Protein AF-S3BIR9-F1 (afdb_monomer)

Nearest PDB structures (foldseek):
  7mbx-assembly1_R  TM=2.611E-01  e=3.785E+00  Homo sapiens
  8wst-assembly1_R  TM=2.523E-01  e=8.484E+00  Homo sapiens

Radius of gyration: 15.03 Å; Cα contacts (8 Å, |Δi|>4): 133; chains: 1; bounding box: 35×35×42 Å

Mean predicted aligned error: 7.65 Å

Foldseek 3Di:
DDKDWDDLVCLLLQLLLVLVVCLPPPVCCVQQVVVDPDSVVSSVLSSLVSSLVSLLCSVFNTKMFDDDPNHTNDIDRDHDPVRGDDDVVSSVVSPCVVCPVVVPSVVSVVVVVVVVVVVVVVPPD

Secondary structure (DSSP, 8-state):
-EEEEPPGGGHHHHHHHHHHHHTT-HHHHHHHGGG-SSHHHHHHHHHHHHHHHHHHHHHHSEEEEEEETTEEEEEEEE--TTT----HHHHHHTTGGGGGGGHHHHHHHHHHHHHHHHHHHHT--

Solvent-accessible surface area (backbone atoms only — not comparable to full-atom values): 7113 Å² total; per-residue (Å²): 122,50,76,47,74,50,51,84,86,44,25,63,62,53,11,46,55,53,29,70,72,45,63,82,32,64,72,53,44,70,74,49,46,89,78,41,96,45,69,70,61,43,50,54,48,46,28,54,50,36,27,18,52,43,42,34,25,50,74,62,42,40,29,40,33,34,32,47,95,94,37,78,80,46,78,48,81,47,68,45,88,87,81,35,82,83,46,76,66,44,34,49,77,38,52,40,70,79,44,56,92,43,47,71,63,51,52,53,52,52,50,52,52,51,50,52,55,52,52,60,62,70,64,77,117

Sequence (125 aa):
MNYRLASPADARKVATVLTDAFANYNMYRAVLNSFFTTDSKYIDYLNKLHYVQVMSNIRKGYCLIAEENDEIIAVAVMQSLRYTRITLWDYLRSGAFALWRYAKPTQYFFTLLRQEQRARQKTNF

Structure (mmCIF, N/CA/C/O backbone):
data_AF-S3BIR9-F1
#
_entry.id   AF-S3BIR9-F1
#
loop_
_atom_site.group_PDB
_atom_site.id
_atom_site.type_symbol
_atom_site.label_atom_id
_atom_site.label_alt_id
_atom_site.label_comp_id
_atom_site.label_asym_id
_atom_site.label_entity_id
_atom_site.label_seq_id
_atom_site.pdbx_PDB_ins_code
_atom_site.Cartn_x
_atom_site.Cartn_y
_atom_site.Cartn_z
_atom_site.occupancy
_atom_site.B_iso_or_equiv
_atom_site.auth_seq_id
_atom_site.auth_comp_id
_atom_site.auth_asym_id
_atom_site.auth_atom_id
_atom_site.pdbx_PDB_model_num
ATOM 1 N N . MET A 1 1 ? -11.152 -8.167 20.061 1.00 87.75 1 MET A N 1
ATOM 2 C CA . MET A 1 1 ? -10.812 -8.288 18.630 1.00 87.75 1 MET A CA 1
ATOM 3 C C . MET A 1 1 ? -12.078 -8.263 17.774 1.00 87.75 1 MET A C 1
ATOM 5 O O . MET A 1 1 ? -12.957 -9.094 17.977 1.00 87.75 1 MET A O 1
ATOM 9 N N . ASN A 1 2 ? -12.197 -7.283 16.878 1.00 93.62 2 ASN A N 1
ATOM 10 C CA . ASN A 1 2 ? -13.319 -7.081 15.955 1.00 93.62 2 ASN A CA 1
ATOM 11 C C . ASN A 1 2 ? -12.830 -7.203 14.502 1.00 93.62 2 ASN A C 1
ATOM 13 O O . ASN A 1 2 ? -11.692 -6.844 14.215 1.00 93.62 2 ASN A O 1
ATOM 17 N N . TYR A 1 3 ? -13.677 -7.675 13.587 1.00 94.94 3 TYR A N 1
ATOM 18 C CA . TYR A 1 3 ? -13.335 -7.815 12.170 1.00 94.94 3 TYR A CA 1
ATOM 19 C C . TYR A 1 3 ? -14.341 -7.070 11.305 1.00 94.94 3 TYR A C 1
ATOM 21 O O . TYR A 1 3 ? -15.550 -7.254 11.446 1.00 94.94 3 TYR A O 1
ATOM 29 N N . ARG A 1 4 ? -13.852 -6.252 10.372 1.00 94.56 4 ARG A N 1
ATOM 30 C CA . ARG A 1 4 ? -14.714 -5.494 9.456 1.00 94.56 4 ARG A CA 1
ATOM 31 C C . ARG A 1 4 ? -14.040 -5.227 8.120 1.00 94.56 4 ARG A C 1
ATOM 33 O O . ARG A 1 4 ? -12.830 -5.384 7.969 1.00 94.56 4 ARG A O 1
ATOM 40 N N . LEU A 1 5 ? -14.832 -4.794 7.143 1.00 94.25 5 LEU A N 1
ATOM 41 C CA . LEU A 1 5 ? -14.291 -4.218 5.916 1.00 94.25 5 LEU A CA 1
ATOM 42 C C . LEU A 1 5 ? -13.655 -2.855 6.219 1.00 94.25 5 LEU A C 1
ATOM 44 O O . LEU A 1 5 ? -14.193 -2.052 6.988 1.00 94.25 5 LEU A O 1
ATOM 48 N N . ALA A 1 6 ? -12.508 -2.601 5.599 1.00 94.25 6 ALA A N 1
ATOM 49 C CA . ALA A 1 6 ? -11.843 -1.313 5.648 1.00 94.25 6 ALA A CA 1
ATOM 50 C C . ALA A 1 6 ? -12.624 -0.275 4.840 1.00 94.25 6 ALA A C 1
ATOM 52 O O . ALA A 1 6 ? -13.092 -0.527 3.728 1.00 94.25 6 ALA A O 1
ATOM 53 N N . SER A 1 7 ? -12.701 0.923 5.396 1.00 93.62 7 SER A N 1
ATOM 54 C CA . SER A 1 7 ? -13.196 2.126 4.748 1.00 93.62 7 SER A CA 1
ATOM 55 C C . SER A 1 7 ? -12.024 2.955 4.205 1.00 93.62 7 SER A C 1
ATOM 57 O O . SER A 1 7 ? -10.883 2.779 4.639 1.00 93.62 7 SER A O 1
ATOM 59 N N . PRO A 1 8 ? -12.261 3.926 3.304 1.00 91.69 8 PRO A N 1
ATOM 60 C CA . PRO A 1 8 ? -11.205 4.826 2.839 1.00 91.69 8 PRO A CA 1
ATOM 61 C C . PRO A 1 8 ? -10.468 5.580 3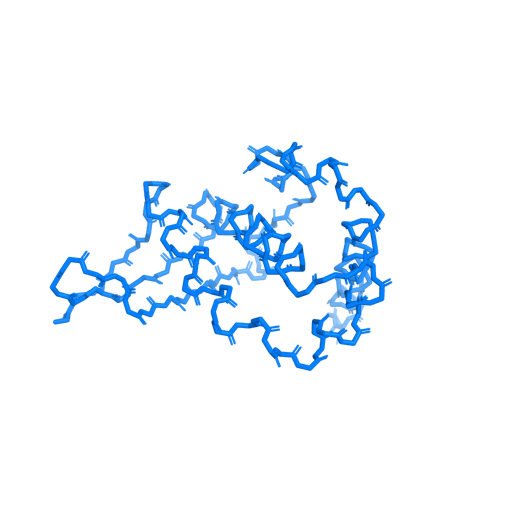.960 1.00 91.69 8 PRO A C 1
ATOM 63 O O . PRO A 1 8 ? -9.311 5.951 3.771 1.00 91.69 8 PRO A O 1
ATOM 66 N N . ALA A 1 9 ? -11.101 5.789 5.122 1.00 92.56 9 ALA A N 1
ATOM 67 C CA . ALA A 1 9 ? -10.467 6.423 6.278 1.00 92.56 9 ALA A CA 1
ATOM 68 C C . ALA A 1 9 ? -9.362 5.546 6.902 1.00 92.56 9 ALA A C 1
ATOM 70 O O . ALA A 1 9 ? -8.383 6.068 7.434 1.00 92.56 9 ALA A O 1
ATOM 71 N N . ASP A 1 10 ? -9.468 4.222 6.763 1.00 94.25 10 ASP A N 1
ATOM 72 C CA . ASP A 1 10 ? -8.512 3.256 7.312 1.00 94.25 10 ASP A CA 1
ATOM 73 C C . ASP A 1 10 ? -7.251 3.125 6.443 1.00 94.25 10 ASP A C 1
ATOM 75 O O . ASP A 1 10 ? -6.214 2.645 6.901 1.00 94.25 10 ASP A O 1
ATOM 79 N N . ALA A 1 11 ? -7.309 3.579 5.185 1.00 92.94 11 ALA A N 1
ATOM 80 C CA . ALA A 1 11 ? -6.321 3.261 4.157 1.00 92.94 11 ALA A CA 1
ATOM 81 C C . ALA A 1 11 ? -4.875 3.608 4.539 1.00 92.94 11 ALA A C 1
ATOM 83 O O . ALA A 1 11 ? -3.957 2.874 4.178 1.00 92.94 11 ALA A O 1
ATOM 84 N N . ARG A 1 12 ? -4.657 4.701 5.284 1.00 93.56 12 ARG A N 1
ATOM 85 C CA . ARG A 1 12 ? -3.313 5.076 5.756 1.00 93.56 12 ARG A CA 1
ATOM 86 C C . ARG A 1 12 ? -2.774 4.097 6.795 1.00 93.56 12 ARG A C 1
ATOM 88 O O . ARG A 1 12 ? -1.653 3.631 6.644 1.00 93.56 12 ARG A O 1
ATOM 95 N N . LYS A 1 13 ? -3.573 3.764 7.813 1.00 94.88 13 LYS A N 1
ATOM 96 C CA . LYS A 1 13 ? -3.180 2.809 8.861 1.00 94.88 13 LYS A CA 1
ATOM 97 C C . LYS A 1 13 ? -2.927 1.425 8.258 1.00 94.88 13 LYS A C 1
ATOM 99 O O . LYS A 1 13 ? -1.892 0.822 8.507 1.00 94.88 13 LYS A O 1
ATOM 104 N N . VAL A 1 14 ? -3.822 0.980 7.377 1.00 95.50 14 VAL A N 1
ATOM 105 C CA . VAL A 1 14 ? -3.693 -0.288 6.646 1.00 95.50 14 VAL A CA 1
ATOM 106 C C . VAL A 1 14 ? -2.411 -0.325 5.802 1.00 95.50 14 VAL A C 1
ATOM 108 O O . VAL A 1 14 ? -1.704 -1.330 5.803 1.00 95.50 14 VAL A O 1
ATOM 111 N N . ALA A 1 15 ? -2.074 0.766 5.106 1.00 94.88 15 ALA A N 1
ATOM 112 C CA . ALA A 1 15 ? -0.834 0.854 4.336 1.00 94.88 15 ALA A CA 1
ATOM 113 C C . ALA A 1 15 ? 0.415 0.738 5.216 1.00 94.88 15 ALA A C 1
ATOM 115 O O . ALA A 1 15 ? 1.374 0.081 4.812 1.00 94.88 15 ALA A O 1
ATOM 116 N N . THR A 1 16 ? 0.404 1.337 6.409 1.00 95.38 16 THR A N 1
ATOM 117 C CA . THR A 1 16 ? 1.492 1.200 7.386 1.00 95.38 16 THR A CA 1
ATOM 118 C C . THR A 1 16 ? 1.659 -0.248 7.825 1.00 95.38 16 THR A C 1
ATOM 120 O O . THR A 1 16 ? 2.736 -0.793 7.619 1.00 95.38 16 THR A O 1
ATOM 123 N N . VAL A 1 17 ? 0.585 -0.912 8.267 1.00 95.69 17 VAL A N 1
ATOM 124 C CA . VAL A 1 17 ? 0.629 -2.328 8.684 1.00 95.69 17 VAL A CA 1
ATOM 125 C C . VAL A 1 17 ? 1.187 -3.227 7.574 1.00 95.69 17 VAL A C 1
ATOM 127 O O . VAL A 1 17 ? 2.058 -4.061 7.815 1.00 95.69 17 VAL A O 1
ATOM 130 N N . LEU A 1 18 ? 0.743 -3.033 6.327 1.00 94.12 18 LEU A N 1
ATOM 131 C CA . LEU A 1 18 ? 1.286 -3.775 5.184 1.00 94.12 18 LEU A CA 1
ATOM 132 C C . LEU A 1 18 ? 2.760 -3.445 4.925 1.00 94.12 18 LEU A C 1
ATOM 134 O O . LEU A 1 18 ? 3.546 -4.321 4.577 1.00 94.12 18 LEU A O 1
ATOM 138 N N . THR A 1 19 ? 3.159 -2.187 5.074 1.00 94.50 19 THR A N 1
ATOM 139 C CA . THR A 1 19 ? 4.555 -1.786 4.869 1.00 94.50 19 THR A CA 1
ATOM 140 C C . THR A 1 19 ? 5.457 -2.426 5.899 1.00 94.50 19 THR A C 1
ATOM 142 O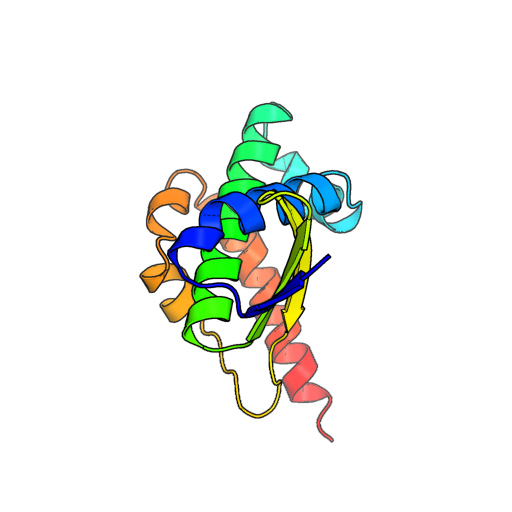 O . THR A 1 19 ? 6.474 -2.987 5.512 1.00 94.50 19 THR A O 1
ATOM 145 N N . ASP A 1 20 ? 5.061 -2.429 7.164 1.00 93.88 20 ASP A N 1
ATOM 146 C CA . ASP A 1 20 ? 5.847 -3.027 8.238 1.00 93.88 20 ASP A CA 1
ATOM 147 C C . ASP A 1 20 ? 5.989 -4.542 8.036 1.00 93.88 20 ASP A C 1
ATOM 149 O O . ASP A 1 20 ? 7.087 -5.087 8.158 1.00 93.88 20 ASP A O 1
ATOM 153 N N . ALA A 1 21 ? 4.915 -5.210 7.601 1.00 92.75 21 ALA A N 1
ATOM 154 C CA . ALA A 1 21 ? 4.936 -6.637 7.292 1.00 92.75 21 ALA A CA 1
ATOM 155 C C . ALA A 1 21 ? 5.835 -6.993 6.091 1.00 92.75 21 ALA A C 1
ATOM 157 O O . ALA A 1 21 ? 6.469 -8.049 6.081 1.00 92.75 21 ALA A O 1
ATOM 158 N N . PHE A 1 22 ? 5.899 -6.134 5.066 1.00 91.38 22 PHE A N 1
ATOM 159 C CA . PHE A 1 22 ? 6.560 -6.450 3.793 1.00 91.38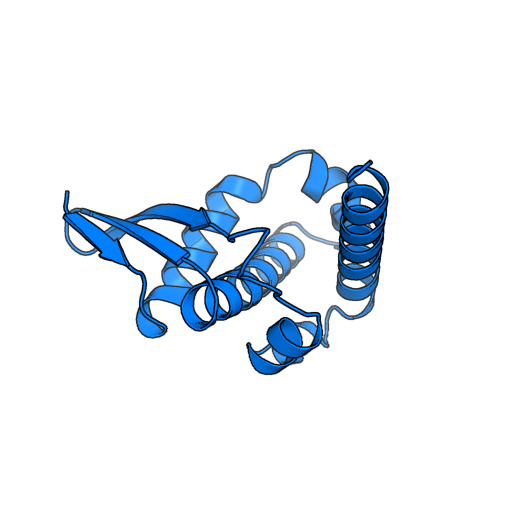 22 PHE A CA 1
ATOM 160 C C . PHE A 1 22 ? 7.859 -5.680 3.517 1.00 91.38 22 PHE A C 1
ATOM 162 O O . PHE A 1 22 ? 8.537 -5.984 2.532 1.00 91.38 22 PHE A O 1
ATOM 169 N N . ALA A 1 23 ? 8.264 -4.724 4.357 1.00 91.12 23 ALA A N 1
ATOM 170 C CA . ALA A 1 23 ? 9.467 -3.913 4.140 1.00 91.12 23 ALA A CA 1
ATOM 171 C C . ALA A 1 23 ? 10.724 -4.774 3.961 1.00 91.12 23 ALA A C 1
ATOM 173 O O . ALA A 1 23 ? 11.571 -4.477 3.116 1.00 91.12 23 ALA A O 1
ATOM 174 N N . ASN A 1 24 ? 10.817 -5.881 4.695 1.00 90.31 24 ASN A N 1
ATOM 175 C CA . ASN A 1 24 ? 11.957 -6.796 4.646 1.00 90.31 24 ASN A CA 1
ATOM 176 C C . ASN A 1 24 ? 11.697 -8.045 3.795 1.00 90.31 24 ASN A C 1
ATOM 178 O O . ASN A 1 24 ? 12.467 -8.999 3.846 1.00 90.31 24 ASN A O 1
ATOM 182 N N . TYR A 1 25 ? 10.634 -8.052 2.988 1.00 89.81 25 TYR A N 1
ATOM 183 C CA . TYR A 1 25 ? 10.347 -9.181 2.117 1.00 89.81 25 TYR A CA 1
ATOM 184 C C . TYR A 1 25 ? 11.368 -9.260 0.975 1.00 89.81 25 TYR A C 1
ATOM 186 O O . TYR A 1 25 ? 11.522 -8.317 0.191 1.00 89.81 25 TYR A O 1
ATOM 194 N N . ASN A 1 26 ? 12.055 -10.403 0.864 1.00 86.31 26 ASN A N 1
ATOM 195 C CA . ASN A 1 26 ? 13.198 -10.588 -0.039 1.00 86.31 26 ASN A CA 1
ATOM 196 C C . ASN A 1 26 ? 12.881 -10.235 -1.496 1.00 86.31 26 ASN A C 1
ATOM 198 O O . ASN A 1 26 ? 13.702 -9.612 -2.161 1.00 86.31 26 ASN A O 1
ATOM 202 N N . MET A 1 27 ? 11.684 -10.572 -1.984 1.00 83.12 27 MET A N 1
ATOM 203 C CA . MET A 1 27 ? 11.274 -10.249 -3.354 1.00 83.12 27 MET A CA 1
ATOM 204 C C . MET A 1 27 ? 11.238 -8.732 -3.602 1.00 83.12 27 MET A C 1
ATOM 206 O O . MET A 1 27 ? 11.736 -8.260 -4.621 1.00 83.12 27 MET A O 1
ATOM 210 N N . TYR A 1 28 ? 10.686 -7.951 -2.668 1.00 82.25 28 TYR A N 1
ATOM 211 C CA . TYR A 1 28 ? 10.632 -6.494 -2.802 1.00 82.25 28 TYR A CA 1
ATOM 212 C C . TYR A 1 28 ? 12.012 -5.869 -2.670 1.00 82.25 28 TYR A C 1
ATOM 214 O O . TYR A 1 28 ? 12.374 -5.031 -3.494 1.00 82.25 28 TYR A O 1
ATOM 222 N N . ARG A 1 29 ? 12.817 -6.325 -1.707 1.00 85.19 29 ARG A N 1
ATOM 223 C CA . ARG A 1 29 ? 14.201 -5.865 -1.558 1.00 85.19 29 ARG A CA 1
ATOM 224 C C . ARG A 1 29 ? 15.027 -6.171 -2.814 1.00 85.19 29 ARG A C 1
ATOM 226 O O . ARG A 1 29 ? 15.706 -5.282 -3.313 1.00 85.19 29 ARG A O 1
ATOM 233 N N . ALA A 1 30 ? 14.915 -7.364 -3.391 1.00 82.62 30 ALA A N 1
ATOM 234 C CA . ALA A 1 30 ? 15.652 -7.728 -4.601 1.00 82.62 30 ALA A CA 1
ATOM 235 C C . ALA A 1 30 ? 15.297 -6.843 -5.810 1.00 82.62 30 ALA A C 1
ATOM 237 O O . ALA A 1 30 ? 16.179 -6.467 -6.575 1.00 82.62 30 ALA A O 1
ATOM 238 N N . VAL A 1 31 ? 14.017 -6.493 -5.978 1.00 80.38 31 VAL A N 1
ATOM 239 C CA . VAL A 1 31 ? 13.541 -5.739 -7.152 1.00 80.38 31 VAL A CA 1
ATOM 240 C C . VAL A 1 31 ? 13.686 -4.227 -6.982 1.00 80.38 31 VAL A C 1
ATOM 242 O O . VAL A 1 31 ? 13.948 -3.518 -7.950 1.00 80.38 31 VAL A O 1
ATOM 245 N N . LEU A 1 32 ? 13.466 -3.709 -5.773 1.00 82.00 32 LEU A N 1
ATOM 246 C CA . LEU A 1 32 ? 13.289 -2.275 -5.548 1.00 82.00 32 LEU A CA 1
ATOM 247 C C . LEU A 1 32 ? 14.504 -1.607 -4.906 1.00 82.00 32 LEU A C 1
ATOM 249 O O . LEU A 1 32 ? 14.700 -0.414 -5.124 1.00 82.00 32 LEU A O 1
ATOM 253 N N . ASN A 1 33 ? 15.325 -2.330 -4.137 1.00 82.06 33 ASN A N 1
ATOM 254 C CA . ASN A 1 33 ? 16.355 -1.709 -3.298 1.00 82.06 33 ASN A CA 1
ATOM 255 C C . ASN A 1 33 ? 17.423 -0.965 -4.119 1.00 82.06 33 ASN A C 1
ATOM 257 O O . ASN A 1 33 ? 17.886 0.092 -3.707 1.00 82.06 33 ASN A O 1
ATOM 261 N N . SER A 1 34 ? 17.729 -1.428 -5.338 1.00 83.56 34 SER A N 1
ATOM 262 C CA . SER A 1 34 ? 18.667 -0.755 -6.253 1.00 83.56 34 SER A CA 1
ATOM 263 C C . SER A 1 34 ? 18.236 0.658 -6.674 1.00 83.56 34 SER A C 1
ATOM 265 O O . SER A 1 34 ? 19.047 1.414 -7.204 1.00 83.56 34 SER A O 1
ATOM 267 N N . PHE A 1 35 ? 16.967 1.027 -6.473 1.00 83.94 35 PHE A N 1
ATOM 268 C CA . PHE A 1 35 ? 16.436 2.349 -6.816 1.00 83.94 35 PHE A CA 1
ATOM 269 C C . PHE A 1 35 ? 16.496 3.356 -5.661 1.00 83.94 35 PHE A C 1
ATOM 271 O O . PHE A 1 35 ? 16.174 4.529 -5.870 1.00 83.94 35 PHE A O 1
ATOM 278 N N . PHE A 1 36 ? 16.896 2.934 -4.459 1.00 87.00 36 PHE A N 1
ATOM 279 C CA . PHE A 1 36 ? 16.891 3.782 -3.271 1.00 87.00 36 PHE A CA 1
ATOM 280 C C . PHE A 1 36 ? 18.280 3.873 -2.655 1.00 87.00 36 PHE A C 1
ATOM 282 O O . PHE A 1 36 ? 18.984 2.889 -2.483 1.00 87.00 36 PHE A O 1
ATOM 289 N N . THR A 1 37 ? 18.667 5.093 -2.288 1.00 83.12 37 THR A N 1
ATOM 290 C CA . THR A 1 37 ? 19.956 5.358 -1.638 1.00 83.12 37 THR A CA 1
ATOM 291 C C . THR A 1 37 ? 19.925 5.081 -0.135 1.00 83.12 37 THR A C 1
ATOM 293 O O . THR A 1 37 ? 20.973 5.029 0.492 1.00 83.12 37 THR A O 1
ATOM 296 N N . THR A 1 38 ? 18.731 5.009 0.464 1.00 89.44 38 THR A N 1
ATOM 297 C CA . THR A 1 38 ? 18.535 4.809 1.904 1.00 89.44 38 THR A CA 1
ATOM 298 C C . THR A 1 38 ? 17.265 4.007 2.176 1.00 89.44 38 THR A C 1
ATOM 300 O O . THR A 1 38 ? 16.263 4.162 1.470 1.00 89.44 38 THR A O 1
ATOM 303 N N . ASP A 1 39 ? 17.279 3.233 3.262 1.00 89.56 39 ASP A N 1
ATOM 304 C CA . ASP A 1 39 ? 16.134 2.433 3.712 1.00 89.56 39 ASP A CA 1
ATOM 305 C C . ASP A 1 39 ? 14.894 3.287 3.992 1.00 89.56 39 ASP A C 1
ATOM 307 O O . ASP A 1 39 ? 13.790 2.920 3.604 1.00 89.56 39 ASP A O 1
ATOM 311 N N . SER A 1 40 ? 15.066 4.480 4.569 1.00 91.06 40 SER A N 1
ATOM 312 C CA . SER A 1 40 ? 13.952 5.404 4.820 1.00 91.06 40 SER A CA 1
ATOM 313 C C . SER A 1 40 ? 13.218 5.807 3.532 1.00 91.06 40 SER A C 1
ATOM 315 O O . SER A 1 40 ? 11.988 5.814 3.506 1.00 91.06 40 SER A O 1
ATOM 317 N N . LYS A 1 41 ? 13.943 6.081 2.434 1.00 88.56 41 LYS A N 1
ATOM 318 C CA . LYS A 1 41 ? 13.315 6.422 1.144 1.00 88.56 41 LYS A CA 1
ATOM 319 C C . LYS A 1 41 ? 12.603 5.222 0.521 1.00 88.56 41 LYS A C 1
ATOM 321 O O . LYS A 1 41 ? 11.575 5.409 -0.127 1.00 88.56 41 LYS A O 1
ATOM 326 N N . TYR A 1 42 ? 13.150 4.022 0.702 1.00 91.06 42 TYR A N 1
ATOM 327 C CA . TYR A 1 42 ? 12.525 2.780 0.255 1.00 91.06 42 TYR A CA 1
ATOM 328 C C . TYR A 1 42 ? 11.226 2.497 1.024 1.00 91.06 42 TYR A C 1
ATOM 330 O O . TYR A 1 42 ? 10.197 2.259 0.396 1.00 91.06 42 TYR A O 1
ATOM 338 N N . ILE A 1 43 ? 11.245 2.592 2.357 1.00 92.81 43 ILE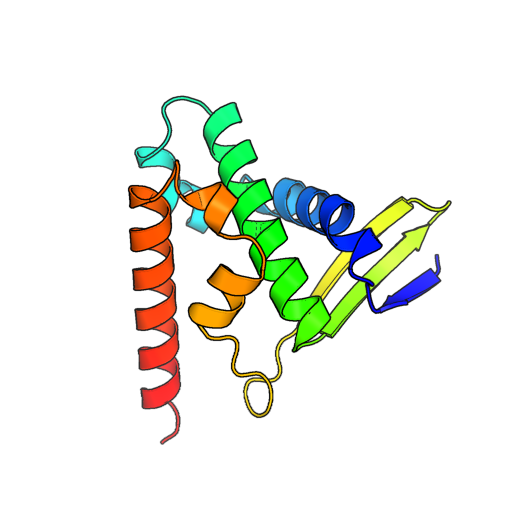 A N 1
ATOM 339 C CA . ILE A 1 43 ? 10.067 2.374 3.210 1.00 92.81 43 ILE A CA 1
ATOM 340 C C . ILE A 1 43 ? 8.975 3.405 2.897 1.00 92.81 43 ILE A C 1
ATOM 342 O O . ILE A 1 43 ? 7.816 3.034 2.736 1.00 92.81 43 ILE A O 1
ATOM 346 N N . ASP A 1 44 ? 9.332 4.682 2.729 1.00 91.50 44 ASP A N 1
ATOM 347 C CA . ASP A 1 44 ? 8.382 5.735 2.344 1.00 91.50 44 ASP A CA 1
ATOM 348 C C . ASP A 1 44 ? 7.747 5.471 0.965 1.00 91.50 44 ASP A C 1
ATOM 350 O O . ASP A 1 44 ? 6.534 5.620 0.788 1.00 91.50 44 ASP A O 1
ATOM 354 N N . TYR A 1 45 ? 8.537 5.015 -0.013 1.00 90.31 45 TYR A N 1
ATOM 355 C CA . TYR A 1 45 ? 8.000 4.584 -1.303 1.00 90.31 45 TYR 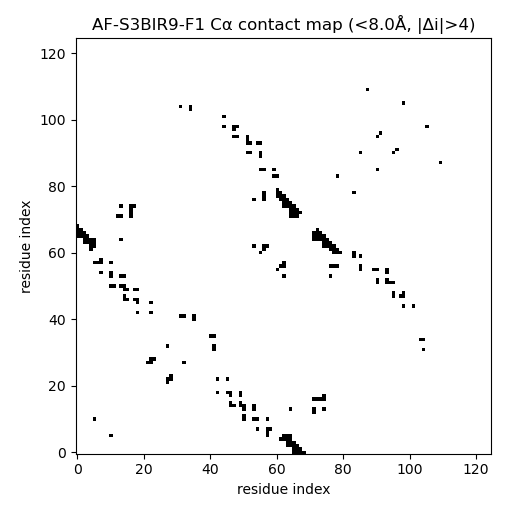A CA 1
ATOM 356 C C . TYR A 1 45 ? 7.060 3.382 -1.162 1.00 90.31 45 TYR A C 1
ATOM 358 O O . TYR A 1 45 ? 5.961 3.398 -1.721 1.00 90.31 45 TYR A O 1
ATOM 366 N N . LEU A 1 46 ? 7.469 2.355 -0.413 1.00 91.75 46 LEU A N 1
ATOM 367 C CA . LEU A 1 46 ? 6.678 1.145 -0.214 1.00 91.75 46 LEU A CA 1
ATOM 368 C C . LEU A 1 46 ? 5.351 1.460 0.491 1.00 91.75 46 LEU A C 1
ATOM 370 O O . LEU A 1 46 ? 4.310 0.950 0.081 1.00 91.75 46 LEU A O 1
ATOM 374 N N . ASN A 1 47 ? 5.359 2.376 1.461 1.00 94.00 47 ASN A N 1
ATOM 375 C CA . ASN A 1 47 ? 4.149 2.862 2.121 1.00 94.00 47 ASN A CA 1
ATOM 376 C C . ASN A 1 47 ? 3.192 3.548 1.145 1.00 94.00 47 ASN A C 1
ATOM 378 O O . ASN A 1 47 ? 2.006 3.214 1.099 1.00 94.00 47 ASN A O 1
ATOM 382 N N . LYS A 1 48 ? 3.704 4.437 0.286 1.00 91.00 48 LYS A N 1
ATOM 383 C CA . LYS A 1 48 ? 2.893 5.074 -0.763 1.00 91.00 48 LYS A CA 1
ATOM 384 C C . LYS A 1 48 ? 2.341 4.049 -1.750 1.00 91.00 48 LYS A C 1
ATOM 386 O O . LYS A 1 48 ? 1.184 4.158 -2.152 1.00 91.00 48 LYS A O 1
ATOM 391 N N . LEU A 1 49 ? 3.134 3.045 -2.125 1.00 88.81 49 LEU A N 1
ATOM 392 C CA . LEU A 1 49 ? 2.697 1.970 -3.012 1.00 88.81 49 LEU A CA 1
ATOM 393 C C . LEU A 1 49 ? 1.559 1.154 -2.379 1.00 88.81 49 LEU A C 1
ATOM 395 O O . LEU A 1 49 ? 0.510 0.979 -3.007 1.00 88.81 49 LEU A O 1
ATOM 399 N N . HIS A 1 50 ? 1.725 0.723 -1.125 1.00 91.69 50 HIS A N 1
ATOM 400 C CA . HIS A 1 50 ? 0.686 0.016 -0.379 1.00 91.69 50 HIS A CA 1
ATOM 401 C C . HIS A 1 50 ? -0.564 0.867 -0.186 1.00 91.69 50 HIS A C 1
ATOM 403 O O . HIS A 1 50 ? -1.661 0.347 -0.356 1.00 91.69 50 HIS A O 1
ATOM 409 N N . TYR A 1 51 ? -0.440 2.168 0.078 1.00 92.19 51 TYR A N 1
ATOM 410 C CA . TYR A 1 51 ? -1.593 3.062 0.179 1.00 92.19 51 TYR A CA 1
ATOM 411 C C . TYR A 1 51 ? -2.427 3.065 -1.103 1.00 92.19 51 TYR A C 1
ATOM 413 O O . TYR A 1 51 ? -3.646 2.885 -1.054 1.00 92.19 51 TYR A O 1
ATOM 421 N N . VAL A 1 52 ? -1.783 3.212 -2.265 1.00 86.94 52 VAL A N 1
ATOM 422 C CA . VAL A 1 52 ? -2.496 3.195 -3.548 1.00 86.94 52 VAL A CA 1
ATOM 423 C C . VAL A 1 52 ? -3.143 1.824 -3.787 1.00 86.94 52 VAL A C 1
ATOM 425 O O . VAL A 1 52 ? -4.297 1.758 -4.220 1.00 86.94 52 VAL A O 1
ATOM 428 N N . GLN A 1 53 ? -2.440 0.730 -3.472 1.00 85.38 53 GLN A N 1
ATOM 429 C CA . GLN A 1 53 ? -2.984 -0.626 -3.572 1.00 85.38 53 GLN A CA 1
ATOM 430 C C . GLN A 1 53 ? -4.205 -0.814 -2.665 1.00 85.38 53 GLN A C 1
ATOM 432 O O . GLN A 1 53 ? -5.240 -1.289 -3.128 1.00 85.38 53 GLN A O 1
ATOM 437 N N . VAL A 1 54 ? -4.118 -0.417 -1.400 1.00 90.00 54 VAL A N 1
ATOM 438 C CA . VAL A 1 54 ? -5.202 -0.509 -0.417 1.00 90.00 54 VAL A CA 1
ATOM 439 C C . VAL A 1 54 ? -6.403 0.309 -0.864 1.00 90.00 54 VAL A C 1
ATOM 441 O O . VAL A 1 54 ? -7.502 -0.229 -0.925 1.00 90.00 54 VAL A O 1
ATOM 444 N N . MET A 1 55 ? -6.209 1.564 -1.271 1.00 89.12 55 MET A N 1
ATOM 445 C CA . MET A 1 55 ? -7.293 2.413 -1.772 1.00 89.12 55 MET A CA 1
ATOM 446 C C . MET A 1 55 ? -8.009 1.797 -2.976 1.00 89.12 55 MET A C 1
ATOM 448 O O . MET A 1 55 ? -9.234 1.868 -3.071 1.00 89.12 55 MET A O 1
ATOM 452 N N . SER A 1 56 ? -7.265 1.162 -3.883 1.00 83.25 56 SER A N 1
ATOM 453 C CA . SER A 1 56 ? -7.855 0.453 -5.019 1.00 83.25 56 SER A CA 1
ATOM 454 C C . SER A 1 56 ? -8.677 -0.763 -4.574 1.00 83.25 56 SER A C 1
ATOM 456 O O . SER A 1 56 ? -9.803 -0.958 -5.035 1.00 83.25 56 SER A O 1
ATOM 458 N N . ASN A 1 57 ? -8.159 -1.542 -3.619 1.00 84.62 57 ASN A N 1
ATOM 459 C CA . ASN A 1 57 ? -8.838 -2.720 -3.079 1.00 84.62 57 ASN A CA 1
ATOM 460 C C . ASN A 1 57 ? -10.055 -2.371 -2.220 1.00 84.62 57 ASN A C 1
ATOM 462 O O . ASN A 1 57 ? -11.065 -3.046 -2.332 1.00 84.62 57 ASN A O 1
ATOM 466 N N . ILE A 1 58 ? -10.018 -1.297 -1.433 1.00 87.62 58 ILE A N 1
ATOM 467 C CA . ILE A 1 58 ? -11.188 -0.799 -0.696 1.00 87.62 58 ILE A CA 1
ATOM 468 C C . ILE A 1 58 ? -12.293 -0.367 -1.670 1.00 87.62 58 ILE A C 1
ATOM 470 O O . ILE A 1 58 ? -13.470 -0.593 -1.418 1.00 87.62 58 ILE A O 1
ATOM 474 N N . ARG A 1 59 ? -11.926 0.253 -2.800 1.00 83.19 59 ARG A N 1
ATOM 475 C CA . ARG A 1 59 ? -12.895 0.771 -3.779 1.00 83.19 59 ARG A CA 1
ATOM 476 C C . ARG A 1 59 ? -13.495 -0.293 -4.695 1.00 83.19 59 ARG A C 1
ATOM 478 O O . ARG A 1 59 ? -14.606 -0.096 -5.176 1.00 83.19 59 ARG A O 1
ATOM 485 N N . LYS A 1 60 ? -12.744 -1.346 -5.027 1.00 78.62 60 LYS A N 1
ATOM 486 C CA . LYS A 1 60 ? -13.126 -2.312 -6.077 1.00 78.62 60 LYS A CA 1
ATOM 487 C C . LYS A 1 60 ? -13.017 -3.782 -5.679 1.00 78.62 60 LYS A C 1
ATOM 489 O O . LYS A 1 60 ? -13.489 -4.637 -6.424 1.00 78.62 60 LYS A O 1
ATOM 494 N N . GLY A 1 61 ? -12.350 -4.086 -4.576 1.00 76.62 61 GLY A N 1
ATOM 495 C CA . GLY A 1 61 ? -12.117 -5.439 -4.085 1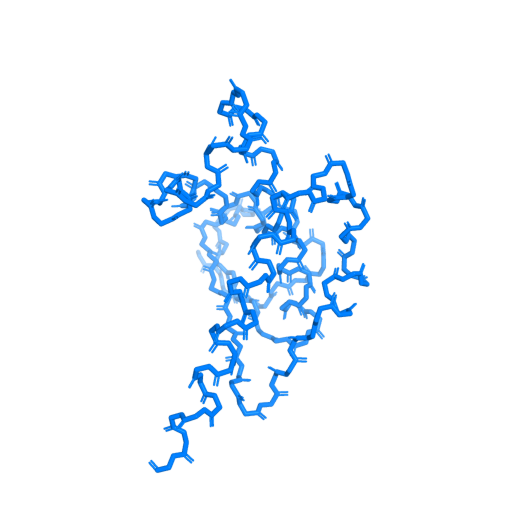.00 76.62 61 GLY A CA 1
ATOM 496 C C . GLY A 1 61 ? -12.590 -5.587 -2.646 1.00 76.62 61 GLY A C 1
ATOM 497 O O . GLY A 1 61 ? -13.576 -4.974 -2.243 1.00 76.62 61 GLY A O 1
ATOM 498 N N . TYR A 1 62 ? -11.864 -6.398 -1.879 1.00 83.62 62 TYR A N 1
ATOM 499 C CA . TYR A 1 62 ? -12.124 -6.592 -0.460 1.00 83.62 62 TYR A CA 1
ATOM 500 C C . TYR A 1 62 ? -10.854 -6.311 0.335 1.00 83.62 62 TYR A C 1
ATOM 502 O O . TYR A 1 62 ? -9.777 -6.823 0.031 1.00 83.62 62 TYR A O 1
ATOM 510 N N . CYS A 1 63 ? -10.986 -5.501 1.376 1.00 92.00 63 CYS A N 1
ATOM 511 C CA . CYS A 1 63 ? -9.943 -5.280 2.363 1.00 92.00 63 CYS A CA 1
ATOM 512 C C . CYS A 1 63 ? -10.577 -5.512 3.730 1.00 92.00 63 CYS A C 1
ATOM 514 O O . CYS A 1 63 ? -11.426 -4.728 4.144 1.00 92.00 63 CYS A O 1
ATOM 516 N N . LEU A 1 64 ? -10.217 -6.608 4.389 1.00 94.31 64 LEU A N 1
ATOM 517 C CA . LEU A 1 64 ? -10.658 -6.933 5.742 1.00 94.31 64 LEU A CA 1
ATOM 518 C C . LEU A 1 64 ? -9.581 -6.502 6.730 1.00 94.31 64 LEU A C 1
ATOM 520 O O . LEU A 1 64 ? -8.389 -6.652 6.457 1.00 94.31 64 LEU A O 1
ATOM 524 N N . ILE A 1 65 ? -10.007 -5.981 7.870 1.00 95.94 65 ILE A N 1
ATOM 525 C CA . ILE A 1 65 ? -9.123 -5.586 8.961 1.00 95.94 65 ILE A CA 1
ATOM 526 C C . ILE A 1 65 ? -9.548 -6.278 10.248 1.00 95.94 65 ILE A C 1
ATOM 528 O O . ILE A 1 65 ? -10.738 -6.532 10.457 1.00 95.94 65 ILE A O 1
ATOM 532 N N . ALA A 1 66 ? -8.562 -6.572 11.089 1.00 96.31 66 ALA A N 1
ATOM 533 C CA . ALA A 1 66 ? -8.768 -6.962 12.474 1.00 96.31 66 ALA A CA 1
ATOM 534 C C . ALA A 1 66 ? -8.375 -5.791 13.377 1.00 96.31 66 ALA A C 1
ATOM 536 O O . ALA A 1 66 ? -7.280 -5.241 13.233 1.00 96.31 66 ALA A O 1
ATOM 537 N N . GLU A 1 67 ? -9.268 -5.432 14.290 1.00 95.00 67 GLU A N 1
ATOM 538 C CA . GLU A 1 67 ? -9.102 -4.329 15.230 1.00 95.00 67 GLU A CA 1
ATOM 539 C C . GLU A 1 67 ? -9.101 -4.828 16.675 1.00 95.00 67 GLU A C 1
ATOM 541 O O . GLU A 1 67 ? -9.929 -5.652 17.080 1.00 95.00 67 GLU A O 1
ATOM 546 N N . GLU A 1 68 ? -8.187 -4.294 17.473 1.00 95.12 68 GLU A N 1
ATOM 547 C CA . GLU A 1 68 ? -8.116 -4.486 18.916 1.00 95.12 68 GLU A CA 1
ATOM 548 C C . GLU A 1 68 ? -7.774 -3.144 19.567 1.00 95.12 68 GLU A C 1
ATOM 550 O O . GLU A 1 68 ? -6.841 -2.481 19.138 1.00 95.12 68 GLU A O 1
ATOM 555 N N . ASN A 1 69 ? -8.561 -2.711 20.560 1.00 92.06 69 ASN A N 1
ATOM 556 C CA . ASN A 1 69 ? -8.386 -1.417 21.242 1.00 92.06 69 ASN A CA 1
ATOM 557 C C . ASN A 1 69 ? -8.272 -0.208 20.283 1.00 92.06 69 ASN A C 1
ATOM 559 O O . ASN A 1 69 ? -7.394 0.635 20.444 1.00 92.06 69 ASN A O 1
ATOM 563 N N . ASP A 1 70 ? -9.139 -0.146 19.265 1.00 85.94 70 ASP A N 1
ATOM 564 C CA . ASP A 1 70 ? -9.145 0.882 18.203 1.00 85.94 70 ASP A CA 1
ATOM 565 C C . ASP A 1 70 ? -7.862 0.946 17.337 1.00 85.94 70 ASP A C 1
ATOM 567 O O . ASP A 1 70 ? -7.649 1.882 16.550 1.00 85.94 70 ASP A O 1
ATOM 571 N N . GLU A 1 71 ? -7.023 -0.089 17.426 1.00 92.56 71 GLU A N 1
ATOM 572 C CA . GLU A 1 71 ? -5.816 -0.275 16.631 1.00 92.56 71 GLU A CA 1
ATOM 573 C C . GLU A 1 71 ? -5.995 -1.404 15.609 1.00 92.56 71 GLU A C 1
ATOM 575 O O . GLU A 1 71 ? -6.535 -2.470 15.906 1.00 92.56 71 GLU A O 1
ATOM 580 N N . ILE A 1 72 ? -5.543 -1.169 14.374 1.00 95.19 72 ILE A N 1
ATOM 581 C CA . ILE A 1 72 ? -5.573 -2.177 13.310 1.00 95.19 72 ILE A CA 1
ATOM 582 C C . ILE A 1 72 ? -4.339 -3.061 13.465 1.00 95.19 72 ILE A C 1
ATOM 584 O O . ILE A 1 72 ? -3.229 -2.618 13.184 1.00 95.19 72 ILE A O 1
ATOM 588 N N . ILE A 1 73 ? -4.547 -4.317 13.853 1.00 94.00 73 ILE A N 1
ATOM 589 C CA . ILE A 1 73 ? -3.465 -5.272 14.136 1.00 94.00 73 ILE A CA 1
ATOM 590 C C . ILE A 1 73 ? -3.187 -6.229 12.972 1.00 94.00 73 ILE A C 1
ATOM 592 O O . ILE A 1 73 ? -2.104 -6.802 12.879 1.00 94.00 73 ILE A O 1
ATOM 596 N N . ALA A 1 74 ? -4.150 -6.415 12.063 1.00 94.38 74 ALA A N 1
ATOM 597 C CA . ALA A 1 74 ? -3.980 -7.268 10.890 1.00 94.38 74 ALA A CA 1
ATOM 598 C C . ALA A 1 74 ? -4.830 -6.802 9.707 1.00 94.38 74 ALA A C 1
ATOM 600 O O . ALA A 1 74 ? -5.887 -6.187 9.866 1.00 94.38 74 ALA A O 1
ATOM 601 N N . VAL A 1 75 ? -4.362 -7.136 8.503 1.00 95.69 75 VAL A N 1
ATOM 602 C CA . VAL A 1 75 ? -4.976 -6.746 7.232 1.00 95.69 75 VAL A CA 1
ATOM 603 C C . VAL A 1 75 ? -4.987 -7.941 6.285 1.00 95.69 75 VAL A C 1
ATOM 605 O O . VAL A 1 75 ? -3.951 -8.558 6.047 1.00 95.69 75 VAL A O 1
ATOM 608 N N . ALA A 1 76 ? -6.135 -8.205 5.665 1.00 92.69 76 ALA A N 1
ATOM 609 C CA . ALA A 1 76 ? -6.260 -9.124 4.542 1.00 92.69 76 ALA A CA 1
ATOM 610 C C . ALA A 1 76 ? -6.774 -8.374 3.306 1.00 92.69 76 ALA A C 1
ATOM 612 O O . ALA A 1 76 ? -7.911 -7.901 3.265 1.00 92.69 76 ALA A O 1
ATOM 613 N N . VAL A 1 77 ? -5.928 -8.278 2.279 1.00 88.62 77 VAL A N 1
ATOM 614 C CA . VAL A 1 77 ? -6.282 -7.691 0.982 1.00 88.62 77 VAL A CA 1
ATOM 615 C C . VAL A 1 77 ? -6.610 -8.817 0.009 1.00 88.62 77 VAL A C 1
ATOM 617 O O . VAL A 1 77 ? -5.761 -9.658 -0.274 1.00 88.62 77 VAL A O 1
ATOM 620 N N . MET A 1 78 ? -7.830 -8.828 -0.521 1.00 82.56 78 MET A N 1
ATOM 621 C CA . MET A 1 78 ? -8.313 -9.873 -1.419 1.00 82.56 78 MET A CA 1
ATOM 622 C C . MET A 1 78 ? -8.877 -9.272 -2.705 1.00 82.56 78 MET A C 1
ATOM 624 O O . MET A 1 78 ? -9.604 -8.276 -2.705 1.00 82.56 78 MET A O 1
ATOM 628 N N . GLN A 1 79 ? -8.579 -9.934 -3.818 1.00 73.50 79 GLN A N 1
ATOM 629 C CA . GLN A 1 79 ? -9.093 -9.591 -5.138 1.00 73.50 79 GLN A CA 1
ATOM 630 C C . GLN A 1 79 ? -9.780 -10.815 -5.719 1.00 73.50 79 GLN A C 1
ATOM 632 O O . GLN A 1 79 ? -9.191 -11.895 -5.766 1.00 73.50 79 GLN A O 1
ATOM 637 N N . SER A 1 80 ? -11.012 -10.658 -6.201 1.00 66.81 80 SER A N 1
ATOM 638 C CA . SER A 1 80 ? -11.612 -11.708 -7.011 1.00 66.81 80 SER A CA 1
ATOM 639 C C . SER A 1 80 ? -10.974 -11.678 -8.394 1.00 66.81 80 SER A C 1
ATOM 641 O O . SER A 1 80 ? -11.162 -10.725 -9.143 1.00 66.81 80 SER A O 1
ATOM 643 N N . LEU A 1 81 ? -10.271 -12.743 -8.777 1.00 61.56 81 LEU A N 1
ATOM 644 C CA . LEU A 1 81 ? -9.683 -12.856 -10.118 1.00 61.56 81 LEU A CA 1
ATOM 645 C C . LEU A 1 81 ? -10.744 -12.830 -11.238 1.00 61.56 81 LEU A C 1
ATOM 647 O O . LEU A 1 81 ? -10.430 -12.476 -12.373 1.00 61.56 81 LEU A O 1
ATOM 651 N N . ARG A 1 82 ? -12.004 -13.167 -10.920 1.00 57.56 82 ARG A N 1
ATOM 652 C CA . ARG A 1 82 ? -13.129 -13.189 -11.868 1.00 57.56 82 ARG A CA 1
ATOM 653 C C . ARG A 1 82 ? -13.853 -11.844 -11.973 1.00 57.56 82 ARG A C 1
ATOM 655 O O . ARG A 1 82 ? -14.257 -11.467 -13.069 1.00 57.56 82 ARG A O 1
ATOM 662 N N . TYR A 1 83 ? -14.006 -11.128 -10.857 1.00 56.75 83 TYR A N 1
ATOM 663 C CA . TYR A 1 83 ? -14.856 -9.929 -10.778 1.00 56.75 83 TYR A CA 1
ATOM 664 C C . TYR A 1 83 ? -14.074 -8.626 -10.568 1.00 56.75 83 TYR A C 1
ATOM 666 O O . TYR A 1 83 ? -14.549 -7.550 -10.924 1.00 56.75 83 TYR A O 1
ATOM 674 N N . THR A 1 84 ? -12.856 -8.700 -10.035 1.00 58.50 84 THR A N 1
ATOM 675 C CA . THR A 1 84 ? -12.055 -7.538 -9.651 1.00 58.50 84 THR A CA 1
ATOM 676 C C . THR A 1 84 ? -10.931 -7.306 -10.661 1.00 58.50 84 THR A C 1
ATOM 678 O O . THR A 1 84 ? -9.829 -7.833 -10.531 1.00 58.50 84 THR A O 1
ATOM 681 N N . ARG A 1 85 ? -11.182 -6.480 -11.684 1.00 62.12 85 ARG A N 1
ATOM 682 C CA . ARG A 1 85 ? -10.121 -5.982 -12.578 1.00 62.12 85 ARG A CA 1
ATOM 683 C C . ARG A 1 85 ? -9.607 -4.640 -12.074 1.00 62.12 85 ARG A C 1
ATOM 685 O O . ARG A 1 85 ? -10.102 -3.591 -12.479 1.00 62.12 85 ARG A O 1
ATOM 692 N N . ILE A 1 86 ? -8.614 -4.673 -11.190 1.00 63.12 86 ILE A N 1
ATOM 693 C CA . ILE A 1 86 ? -7.864 -3.466 -10.838 1.00 63.12 86 ILE A CA 1
ATOM 694 C C . ILE A 1 86 ? -6.896 -3.165 -11.982 1.00 63.12 86 ILE A C 1
ATOM 696 O O . ILE A 1 86 ? -5.968 -3.922 -12.262 1.00 63.12 86 ILE A O 1
ATOM 700 N N . THR A 1 87 ? -7.147 -2.061 -12.676 1.00 64.69 87 THR A N 1
ATOM 701 C CA . THR A 1 87 ? -6.319 -1.605 -13.797 1.00 64.69 87 THR A CA 1
ATOM 702 C C . THR A 1 87 ? -5.272 -0.596 -13.323 1.00 64.69 87 THR A C 1
ATOM 704 O O . THR A 1 87 ? -5.424 0.017 -12.267 1.00 64.69 87 THR A O 1
ATOM 707 N N . LEU A 1 88 ? -4.222 -0.343 -14.119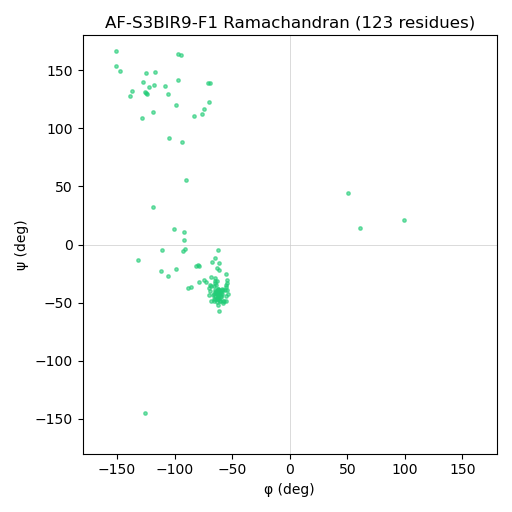 1.00 64.88 88 LEU A N 1
ATOM 708 C CA . LEU A 1 88 ? -3.274 0.749 -13.827 1.00 64.88 88 LEU A CA 1
ATOM 709 C C . LEU A 1 88 ? -3.975 2.112 -13.658 1.00 64.88 88 LEU A C 1
ATOM 711 O O . LEU A 1 88 ? -3.526 2.944 -12.873 1.00 64.88 88 LEU A O 1
ATOM 715 N N . TRP A 1 89 ? -5.099 2.330 -14.346 1.00 64.69 89 TRP A N 1
ATOM 716 C CA . TRP A 1 89 ? -5.913 3.538 -14.195 1.00 64.69 89 TRP A CA 1
ATOM 717 C C . TRP A 1 89 ? -6.535 3.669 -12.806 1.00 64.69 89 TRP A C 1
ATOM 719 O O . TRP A 1 89 ? -6.650 4.774 -12.277 1.00 64.69 89 TRP A O 1
ATOM 729 N N . ASP A 1 90 ? -6.873 2.550 -12.174 1.00 68.50 90 ASP A N 1
ATOM 730 C CA . ASP A 1 90 ? -7.412 2.539 -10.817 1.00 68.50 90 ASP A CA 1
ATOM 731 C C . ASP A 1 90 ? -6.342 2.857 -9.778 1.00 68.50 90 ASP A C 1
ATOM 733 O O . ASP A 1 90 ? -6.641 3.510 -8.779 1.00 68.50 90 ASP A O 1
ATOM 737 N N . TYR A 1 91 ? -5.091 2.470 -10.040 1.00 67.69 91 TYR A N 1
ATOM 738 C CA . TYR A 1 91 ? -3.943 2.916 -9.252 1.00 67.69 91 TYR A CA 1
ATOM 739 C C . TYR A 1 91 ? -3.740 4.431 -9.404 1.00 67.69 91 TYR A C 1
ATOM 741 O O . TYR A 1 91 ? -3.651 5.144 -8.405 1.00 67.69 91 TYR A O 1
ATOM 749 N N . LEU A 1 92 ? -3.775 4.960 -10.634 1.00 67.75 92 LEU A N 1
ATOM 750 C CA . LEU A 1 92 ? -3.678 6.406 -10.887 1.00 67.75 92 LEU A CA 1
ATOM 751 C C . LEU A 1 92 ? -4.768 7.202 -10.149 1.00 67.75 92 LEU A C 1
ATOM 753 O O . LEU A 1 92 ? -4.451 8.133 -9.405 1.00 67.75 92 LEU A O 1
ATOM 757 N N . ARG A 1 93 ? -6.037 6.7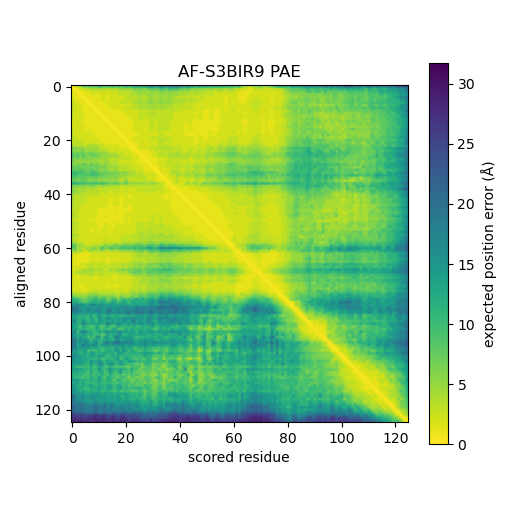82 -10.248 1.00 71.50 93 ARG A N 1
ATOM 758 C CA . ARG A 1 93 ? -7.183 7.416 -9.561 1.00 71.50 93 ARG A CA 1
ATOM 759 C C . ARG A 1 93 ? -7.157 7.254 -8.033 1.00 71.50 93 ARG A C 1
ATOM 761 O O . ARG A 1 93 ? -7.884 7.942 -7.313 1.00 71.50 93 ARG A O 1
ATOM 768 N N . SER A 1 94 ? -6.330 6.351 -7.514 1.00 70.75 94 SER A N 1
ATOM 769 C CA . SER A 1 94 ? -6.163 6.109 -6.075 1.00 70.75 94 SER A CA 1
ATOM 770 C C . SER A 1 94 ? -5.040 6.931 -5.442 1.00 70.75 94 SER A C 1
ATOM 772 O O . SER A 1 94 ? -4.707 6.718 -4.282 1.00 70.75 94 SER A O 1
ATOM 774 N N . GLY A 1 95 ? -4.505 7.915 -6.172 1.00 66.88 95 GLY A N 1
ATOM 775 C CA . GLY A 1 95 ? -3.519 8.857 -5.647 1.00 66.88 95 GLY A CA 1
ATOM 776 C C . GLY A 1 95 ? -2.078 8.515 -6.015 1.00 66.88 95 GLY A C 1
ATOM 777 O O . GLY A 1 95 ? -1.159 9.021 -5.375 1.00 66.88 95 GLY A O 1
ATOM 778 N N . ALA A 1 96 ? -1.849 7.726 -7.074 1.00 68.75 96 ALA A N 1
ATOM 779 C CA . ALA A 1 96 ? -0.493 7.447 -7.560 1.00 68.75 96 ALA A CA 1
ATOM 780 C C . ALA A 1 96 ? 0.268 8.700 -8.043 1.00 68.75 96 ALA A C 1
ATOM 782 O O . ALA A 1 96 ? 1.459 8.610 -8.315 1.00 68.75 96 ALA A O 1
ATOM 783 N N . PHE A 1 97 ? -0.360 9.883 -8.084 1.00 67.56 97 PHE A N 1
ATOM 784 C CA . PHE A 1 97 ? 0.351 11.160 -8.227 1.00 67.56 97 PHE A CA 1
ATOM 785 C C . PHE A 1 97 ? 1.442 11.339 -7.153 1.00 67.56 97 PHE A C 1
ATOM 787 O O . PHE A 1 97 ? 2.512 11.869 -7.442 1.00 67.56 97 PHE A O 1
ATOM 794 N N . ALA A 1 98 ? 1.230 10.806 -5.942 1.00 67.75 98 ALA A N 1
ATOM 795 C CA . ALA A 1 98 ? 2.243 10.772 -4.883 1.00 67.75 98 ALA A CA 1
ATOM 796 C C . ALA A 1 98 ? 3.481 9.923 -5.247 1.00 67.75 98 ALA A C 1
ATOM 798 O O . ALA A 1 98 ? 4.555 10.117 -4.675 1.00 67.75 98 ALA A O 1
ATOM 799 N N . LEU A 1 99 ? 3.350 9.013 -6.220 1.00 73.38 99 LEU A N 1
ATOM 800 C CA . LEU A 1 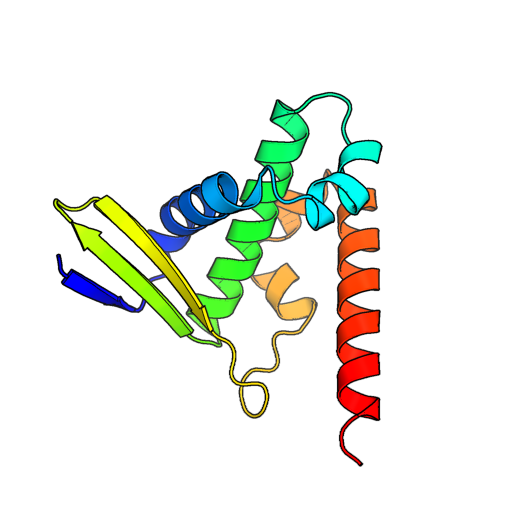99 ? 4.425 8.171 -6.747 1.00 73.38 99 LEU A CA 1
ATOM 801 C C . LEU A 1 99 ? 5.155 8.810 -7.940 1.00 73.38 99 LEU A C 1
ATOM 803 O O . LEU A 1 99 ? 6.151 8.251 -8.389 1.00 73.38 99 LEU A O 1
ATOM 807 N N . TRP A 1 100 ? 4.740 9.987 -8.436 1.00 70.12 100 TRP A N 1
ATOM 808 C CA . TRP A 1 100 ? 5.395 10.651 -9.578 1.00 70.12 100 TRP A CA 1
ATOM 809 C C . TRP A 1 100 ? 6.892 10.885 -9.327 1.00 70.12 100 TRP A C 1
ATOM 811 O O . TRP A 1 100 ? 7.722 10.667 -10.209 1.00 70.12 100 TRP A O 1
ATOM 821 N N . ARG A 1 101 ? 7.270 11.259 -8.094 1.00 72.00 101 ARG A N 1
ATOM 822 C CA . ARG A 1 101 ? 8.684 11.438 -7.693 1.00 72.00 101 ARG A CA 1
ATOM 823 C C . ARG A 1 101 ? 9.493 10.130 -7.728 1.00 72.00 101 ARG A C 1
ATOM 825 O O . ARG A 1 101 ? 10.716 10.175 -7.685 1.00 72.00 101 ARG A O 1
ATOM 832 N N . TYR A 1 102 ? 8.814 8.991 -7.861 1.00 71.81 102 TYR A N 1
ATOM 833 C CA . TYR A 1 102 ? 9.355 7.635 -7.937 1.00 71.81 102 TYR A CA 1
ATOM 834 C C . TYR A 1 102 ? 8.997 6.955 -9.270 1.00 71.81 102 TYR A C 1
ATOM 836 O O . TYR A 1 102 ? 8.809 5.738 -9.322 1.00 71.81 102 TYR A O 1
ATOM 844 N N . ALA A 1 103 ? 8.891 7.715 -10.365 1.00 73.31 103 ALA A N 1
ATOM 845 C CA . ALA A 1 103 ? 8.442 7.195 -11.659 1.00 73.31 103 ALA A CA 1
ATOM 846 C C . ALA A 1 103 ? 9.239 5.966 -12.150 1.00 73.31 103 ALA A C 1
ATOM 848 O O . ALA A 1 103 ? 8.635 4.995 -12.599 1.00 73.31 103 ALA A O 1
ATOM 849 N N . LYS A 1 104 ? 10.575 5.962 -12.006 1.00 75.12 104 LYS A N 1
ATOM 850 C CA . LYS A 1 104 ? 11.446 4.846 -12.435 1.00 75.12 104 LYS A CA 1
ATOM 851 C C . LYS A 1 104 ? 11.149 3.511 -11.717 1.00 75.12 104 LYS A C 1
ATOM 853 O O . LYS A 1 104 ? 10.828 2.548 -12.414 1.00 75.12 104 LYS A O 1
ATOM 858 N N . PRO A 1 105 ? 11.201 3.415 -10.372 1.00 73.44 105 PRO A N 1
ATOM 859 C CA . PRO A 1 105 ? 10.851 2.171 -9.674 1.00 73.44 105 PRO A CA 1
ATOM 860 C C . PRO A 1 105 ? 9.376 1.787 -9.866 1.00 73.44 105 PRO A C 1
ATOM 862 O O . PRO A 1 105 ? 9.064 0.608 -10.033 1.00 73.44 105 PRO A O 1
ATOM 865 N N . THR A 1 106 ? 8.475 2.771 -9.946 1.00 72.56 106 THR A N 1
ATOM 866 C CA . THR A 1 106 ? 7.044 2.533 -10.197 1.00 72.56 106 THR A CA 1
ATOM 867 C C . THR A 1 106 ? 6.806 1.887 -11.569 1.00 72.56 106 THR A C 1
ATOM 869 O O . THR A 1 106 ? 6.013 0.955 -11.693 1.00 72.56 106 THR A O 1
ATOM 872 N N . GLN A 1 107 ? 7.525 2.325 -12.607 1.00 76.00 107 GLN A N 1
ATOM 873 C CA . GLN A 1 107 ? 7.442 1.744 -13.950 1.00 76.00 107 GLN A CA 1
ATOM 874 C C . GLN A 1 107 ? 7.936 0.290 -13.985 1.00 76.00 107 GLN A C 1
ATOM 876 O O . GLN A 1 107 ? 7.314 -0.552 -14.640 1.00 76.00 107 GLN A O 1
ATOM 881 N N . TYR A 1 108 ? 9.020 -0.026 -13.271 1.00 73.56 108 TYR A N 1
ATOM 882 C CA . TYR A 1 108 ? 9.519 -1.400 -13.153 1.00 73.56 108 TYR A CA 1
ATOM 883 C C . TYR A 1 108 ? 8.510 -2.306 -12.448 1.00 73.56 108 TYR A C 1
ATOM 885 O O . TYR A 1 108 ? 8.168 -3.371 -12.965 1.00 73.56 108 TYR A O 1
ATOM 893 N N . PHE A 1 109 ? 7.953 -1.842 -11.329 1.00 72.69 109 PHE A N 1
ATOM 894 C CA . PHE A 1 109 ? 6.914 -2.569 -10.605 1.00 72.69 109 PHE A CA 1
ATOM 895 C C . PHE A 1 109 ? 5.672 -2.821 -11.473 1.00 72.69 109 PHE A C 1
ATOM 897 O O . PHE A 1 109 ? 5.174 -3.943 -11.549 1.00 72.69 109 PHE A O 1
ATOM 904 N N . PHE A 1 110 ? 5.201 -1.814 -12.215 1.00 72.44 110 PHE A N 1
ATOM 905 C CA . PHE A 1 110 ? 4.080 -2.001 -13.138 1.00 72.44 110 PHE A CA 1
ATOM 906 C C . PHE A 1 110 ? 4.395 -2.954 -14.293 1.00 72.44 110 PHE A C 1
ATOM 908 O O . PHE A 1 110 ? 3.499 -3.653 -14.769 1.00 72.44 110 PHE A O 1
ATOM 915 N N . THR A 1 111 ? 5.647 -3.001 -14.746 1.00 74.31 111 THR A N 1
ATOM 916 C CA . THR A 1 111 ? 6.076 -3.948 -15.780 1.00 74.31 111 THR A CA 1
ATOM 917 C C . THR A 1 111 ? 6.018 -5.379 -15.253 1.00 74.31 111 THR A C 1
ATOM 919 O O . THR A 1 111 ? 5.455 -6.237 -15.933 1.00 74.31 111 THR A O 1
ATOM 922 N N . LEU A 1 112 ? 6.487 -5.612 -14.022 1.00 71.50 112 LEU A N 1
ATOM 923 C CA . LEU A 1 112 ? 6.359 -6.893 -13.323 1.00 71.50 112 LEU A CA 1
ATOM 924 C C . LEU A 1 112 ? 4.884 -7.304 -13.193 1.00 71.50 112 LEU A C 1
ATOM 926 O O . LEU A 1 112 ? 4.501 -8.388 -13.624 1.00 71.50 112 LEU A O 1
ATOM 930 N N . LEU A 1 113 ? 4.021 -6.402 -12.710 1.00 70.38 113 LEU A N 1
ATOM 931 C CA . LEU A 1 113 ? 2.580 -6.664 -12.602 1.00 70.38 113 LEU A CA 1
ATOM 932 C C . LEU A 1 113 ? 1.937 -6.988 -13.955 1.00 70.38 113 LEU A C 1
ATOM 934 O O . LEU A 1 113 ? 1.067 -7.853 -14.045 1.00 70.38 113 LEU A O 1
ATOM 938 N N . ARG A 1 114 ? 2.345 -6.305 -15.029 1.00 69.81 114 ARG A N 1
ATOM 939 C CA . ARG A 1 114 ? 1.834 -6.572 -16.379 1.00 69.81 114 ARG A CA 1
ATOM 940 C C . ARG A 1 114 ? 2.307 -7.933 -16.900 1.00 69.81 114 ARG A C 1
ATOM 942 O O . ARG A 1 114 ? 1.541 -8.591 -17.602 1.00 69.81 114 ARG A O 1
ATOM 949 N N . GLN A 1 115 ? 3.530 -8.354 -16.577 1.00 70.12 115 GLN A N 1
ATOM 950 C CA . GLN A 1 115 ? 4.026 -9.695 -16.899 1.00 70.12 115 GLN A CA 1
ATOM 951 C C . GLN A 1 115 ? 3.244 -10.771 -16.138 1.00 70.12 115 GLN A C 1
ATOM 953 O O . GLN A 1 115 ? 2.746 -11.696 -16.774 1.00 70.12 115 GLN A O 1
ATOM 958 N N . GLU A 1 116 ? 3.024 -10.589 -14.834 1.00 67.94 116 GLU A N 1
ATOM 959 C CA . GLU A 1 116 ? 2.181 -11.458 -13.999 1.00 67.94 116 GLU A CA 1
ATOM 960 C C . GLU A 1 116 ? 0.760 -11.600 -14.565 1.00 67.94 116 GLU A C 1
ATOM 962 O O . GLU A 1 116 ? 0.250 -12.704 -14.748 1.00 67.94 116 GLU A O 1
ATOM 967 N N . GLN A 1 117 ? 0.118 -10.481 -14.915 1.00 64.81 117 GLN A N 1
ATOM 968 C CA . GLN A 1 117 ? -1.225 -10.468 -15.509 1.00 64.81 117 GLN A CA 1
ATOM 969 C C . GLN A 1 117 ? -1.272 -11.223 -16.848 1.00 64.81 117 GLN A C 1
ATOM 971 O O . GLN A 1 117 ? -2.218 -11.964 -17.109 1.00 64.81 117 GLN A O 1
ATOM 976 N N . ARG A 1 118 ? -0.244 -11.066 -17.695 1.00 64.00 118 ARG A N 1
ATOM 977 C CA . ARG A 1 118 ? -0.129 -11.786 -18.975 1.00 64.00 118 ARG A CA 1
ATOM 978 C C . ARG A 1 118 ? 0.127 -13.278 -18.779 1.00 64.00 118 ARG A C 1
ATOM 980 O O . ARG A 1 118 ? -0.447 -14.077 -19.512 1.00 64.00 118 ARG A O 1
ATOM 987 N N . ALA A 1 119 ? 0.959 -13.654 -17.809 1.00 61.00 119 ALA A N 1
ATOM 988 C CA . ALA A 1 119 ? 1.216 -15.050 -17.471 1.00 61.00 119 ALA A CA 1
ATOM 989 C C . ALA A 1 119 ? -0.070 -15.738 -16.987 1.00 61.00 119 ALA A C 1
ATOM 991 O O . ALA A 1 119 ? -0.419 -16.797 -17.497 1.00 61.00 119 ALA A O 1
ATOM 992 N N . ARG A 1 120 ? -0.840 -15.074 -16.116 1.00 58.16 120 ARG A N 1
ATOM 993 C CA . ARG A 1 120 ? -2.132 -15.570 -15.606 1.00 58.16 120 ARG A CA 1
ATOM 994 C C . ARG A 1 120 ? -3.221 -15.700 -16.672 1.00 58.16 120 ARG A C 1
ATOM 996 O O . ARG A 1 120 ? -4.109 -16.529 -16.533 1.00 58.16 120 ARG A O 1
ATOM 1003 N N . GLN A 1 121 ? -3.186 -14.888 -17.731 1.00 57.91 121 GLN A N 1
ATOM 1004 C CA . GLN A 1 121 ? -4.107 -15.046 -18.865 1.00 57.91 121 GLN A CA 1
ATOM 1005 C C . GLN A 1 121 ? -3.739 -16.238 -19.755 1.00 57.91 121 GLN A C 1
ATOM 1007 O O . GLN A 1 121 ? -4.631 -16.843 -20.338 1.00 57.91 121 GLN A O 1
ATOM 1012 N N . LYS A 1 122 ? -2.449 -16.587 -19.844 1.00 55.41 122 LYS A N 1
ATOM 1013 C CA . LYS A 1 122 ? -1.966 -17.728 -20.634 1.00 55.41 122 LYS A CA 1
ATOM 1014 C C . LYS A 1 122 ? -2.169 -19.084 -19.954 1.00 55.41 122 LYS A C 1
ATOM 1016 O O . LYS A 1 122 ? -2.122 -20.086 -20.648 1.00 55.41 122 LYS A O 1
ATOM 1021 N N . THR A 1 123 ? -2.387 -19.131 -18.642 1.00 50.53 123 THR A N 1
ATOM 1022 C CA . THR A 1 123 ? -2.618 -20.374 -17.884 1.00 50.53 123 THR A CA 1
ATOM 1023 C C . THR A 1 123 ? -4.093 -20.773 -17.750 1.00 50.53 123 THR A C 1
ATOM 1025 O O . THR A 1 123 ? -4.379 -21.767 -17.098 1.00 50.53 123 THR A O 1
ATOM 1028 N N . ASN A 1 124 ? -5.032 -20.047 -18.371 1.00 41.78 124 ASN A N 1
ATOM 1029 C CA . ASN A 1 124 ? -6.444 -20.455 -18.468 1.00 41.78 124 ASN A CA 1
ATOM 1030 C C . ASN A 1 124 ? -6.704 -21.288 -19.741 1.00 41.78 124 ASN A C 1
ATOM 1032 O O . ASN A 1 124 ? -7.552 -20.911 -20.553 1.00 41.78 124 ASN A O 1
ATOM 1036 N N . PHE A 1 125 ? -5.953 -22.377 -19.920 1.00 38.16 125 PHE A N 1
ATOM 1037 C CA . PHE A 1 125 ? -6.249 -23.448 -20.877 1.00 38.16 125 PHE A CA 1
ATOM 1038 C C . PHE A 1 125 ? -6.404 -24.760 -20.119 1.00 38.16 125 PHE A C 1
ATOM 1040 O O . PHE A 1 125 ? -5.549 -25.013 -19.240 1.00 38.16 125 PHE A O 1
#

pLDDT: mean 80.98, std 13.17, range [38.16, 96.31]